Protein AF-A0A0M0JZJ4-F1 (afdb_monomer_lite)

Organism: NCBI:txid1460289

Foldseek 3Di:
DAADFQDFQDFDWWFFLDPPTDTDTVLVVQQDPDDPDDDDADDDVVVLVDQAAEAEKCDDSPVQNVVCVVVVCVSHRYTYTHRPVCPSLVVNVQWDPDPCCCVPPVDIIGFQWDFDGHNRGTHDIGAFLDPVLVNRRNLPPVRSCCCRDPVNVSVVCSPVD

Secondary structure (DSSP, 8-state):
----TTSBPP--EEEESSSSP-EEEHHHHHH-S--S---SS-SSTTTTT---EEEEESS-HHHHHHHHHHTT-TTSSEEEEE-TTSHHHHHTT-B---TTHHHHHSS--BPPEEEEEETTEEEEEEESSSGGGTT-TT--STTTTTTTSHHHHHHHHTT--

pLDDT: mean 80.54, std 14.9, range [29.31, 96.44]

Radius of gyration: 15.6 Å; chains: 1; bounding box: 37×34×41 Å

InterPro domains:
  IPR013740 Redoxin [PF08534] (34-132)
  IPR036249 Thioredoxin-like superfamily [SSF52833] (1-129)
  IPR037944 Peroxiredoxin-5-like [PTHR10430] (31-130)

Structure (mmCIF, N/CA/C/O backbone):
data_AF-A0A0M0JZJ4-F1
#
_entry.id   AF-A0A0M0JZJ4-F1
#
loop_
_atom_site.group_PDB
_atom_site.id
_atom_site.type_symbol
_atom_site.label_atom_id
_atom_site.label_alt_id
_atom_site.label_comp_id
_atom_site.label_asym_id
_atom_site.label_entity_id
_atom_site.label_seq_id
_atom_site.pdbx_PDB_ins_code
_atom_site.Cartn_x
_atom_site.Cartn_y
_atom_site.Cartn_z
_atom_site.occupancy
_atom_site.B_iso_or_equiv
_atom_site.auth_seq_id
_atom_site.auth_comp_id
_atom_site.auth_asym_id
_atom_site.auth_atom_id
_atom_site.pdbx_PDB_model_num
ATOM 1 N N . MET A 1 1 ? 6.242 -15.909 0.590 1.00 48.47 1 MET A N 1
ATOM 2 C CA . MET A 1 1 ? 4.883 -16.493 0.569 1.00 48.47 1 MET A CA 1
ATOM 3 C C . MET A 1 1 ? 4.037 -15.511 -0.212 1.00 48.47 1 MET A C 1
ATOM 5 O O . MET A 1 1 ? 4.110 -14.338 0.121 1.00 48.47 1 MET A O 1
ATOM 9 N N . ALA A 1 2 ? 3.329 -15.942 -1.256 1.00 64.38 2 ALA A N 1
ATOM 10 C CA . ALA A 1 2 ? 2.468 -15.032 -2.006 1.00 64.38 2 ALA A CA 1
ATOM 11 C C . ALA A 1 2 ? 1.364 -14.492 -1.086 1.00 64.38 2 ALA A C 1
ATOM 13 O O . ALA A 1 2 ? 0.809 -15.238 -0.272 1.00 64.38 2 ALA A O 1
ATOM 14 N N . ILE A 1 3 ? 1.072 -13.198 -1.191 1.00 82.56 3 ILE A N 1
ATOM 15 C CA . ILE A 1 3 ? -0.040 -12.587 -0.474 1.00 82.56 3 ILE A CA 1
ATOM 16 C C . ILE A 1 3 ? -1.361 -13.287 -0.829 1.00 82.56 3 ILE A C 1
ATOM 18 O O . ILE A 1 3 ? -1.669 -13.504 -1.999 1.00 82.56 3 ILE A O 1
ATOM 22 N N . ALA A 1 4 ? -2.143 -13.655 0.185 1.00 87.94 4 ALA A N 1
ATOM 23 C CA . ALA A 1 4 ? -3.395 -14.380 0.001 1.00 87.94 4 ALA A CA 1
ATOM 24 C C . ALA A 1 4 ? -4.450 -13.942 1.020 1.00 87.94 4 ALA A C 1
ATOM 26 O O . ALA A 1 4 ? -4.133 -13.574 2.154 1.00 87.94 4 ALA A O 1
ATOM 27 N N . VAL A 1 5 ? -5.718 -14.017 0.616 1.00 91.19 5 VAL A N 1
ATOM 28 C CA . VAL A 1 5 ? -6.857 -13.850 1.526 1.00 91.19 5 VAL A CA 1
ATOM 29 C C . VAL A 1 5 ? -6.802 -14.935 2.608 1.00 91.19 5 VAL A C 1
ATOM 31 O O . VAL A 1 5 ? -6.547 -16.100 2.319 1.00 91.19 5 VAL A O 1
ATOM 34 N N . GLY A 1 6 ? -7.024 -14.544 3.862 1.00 91.56 6 GLY A N 1
ATOM 35 C CA . GLY A 1 6 ? -6.916 -15.400 5.046 1.00 91.56 6 GLY A CA 1
ATOM 36 C C . GLY A 1 6 ? -5.539 -15.380 5.716 1.00 91.56 6 GLY A C 1
ATOM 37 O O . GLY A 1 6 ? -5.434 -15.745 6.888 1.00 91.56 6 GLY A O 1
ATOM 38 N N . SER A 1 7 ? -4.499 -14.900 5.031 1.00 92.19 7 SER A N 1
ATOM 39 C CA . SER A 1 7 ? -3.163 -14.750 5.613 1.00 92.19 7 SER A CA 1
ATOM 40 C C . SER A 1 7 ? -3.096 -13.568 6.582 1.00 92.19 7 SER A C 1
ATOM 42 O O . SER A 1 7 ? -3.810 -12.572 6.433 1.00 92.19 7 SER A O 1
ATOM 44 N N . LYS A 1 8 ? -2.202 -13.655 7.574 1.00 91.94 8 LYS A N 1
ATOM 45 C CA . LYS A 1 8 ? -1.877 -12.510 8.435 1.00 91.94 8 LYS A CA 1
ATOM 46 C C . LYS A 1 8 ? -1.081 -11.470 7.652 1.00 91.94 8 LYS A C 1
ATOM 48 O O . LYS A 1 8 ? -0.223 -11.829 6.847 1.00 91.94 8 LYS A O 1
ATOM 53 N N . PHE A 1 9 ? -1.334 -10.196 7.927 1.00 92.12 9 PHE A N 1
ATOM 54 C CA . PHE A 1 9 ? -0.486 -9.117 7.438 1.00 92.12 9 PHE A CA 1
ATOM 55 C C . PHE A 1 9 ? 0.928 -9.270 8.029 1.00 92.12 9 PHE A C 1
ATOM 57 O O . PHE A 1 9 ? 1.052 -9.552 9.227 1.00 92.12 9 PHE A O 1
ATOM 64 N N . PRO A 1 10 ? 1.993 -9.147 7.219 1.00 92.50 10 PRO A N 1
ATOM 65 C CA . PRO A 1 10 ? 3.352 -9.378 7.681 1.00 92.50 10 PRO A CA 1
ATOM 66 C C . PRO A 1 10 ? 3.771 -8.329 8.713 1.00 92.50 10 PRO A C 1
ATOM 68 O O . PRO A 1 10 ? 3.496 -7.141 8.570 1.00 92.50 10 PRO A O 1
ATOM 71 N N . SER A 1 11 ? 4.469 -8.788 9.748 1.00 92.75 11 SER A N 1
ATOM 72 C CA . SER A 1 11 ? 5.080 -7.928 10.758 1.00 92.75 11 SER A CA 1
ATOM 73 C C . SER A 1 11 ? 6.477 -7.541 10.277 1.00 92.75 11 SER A C 1
ATOM 75 O O . SER A 1 11 ? 7.426 -8.308 10.428 1.00 92.75 11 SER A O 1
ATOM 77 N N . VAL A 1 12 ? 6.571 -6.393 9.609 1.00 92.31 12 VAL A N 1
ATOM 78 C CA . VAL A 1 12 ? 7.808 -5.852 9.031 1.00 92.31 12 VAL A CA 1
ATOM 79 C C . VAL A 1 12 ? 7.860 -4.359 9.324 1.00 92.31 12 VAL A C 1
ATOM 81 O O . VAL A 1 12 ? 6.847 -3.663 9.218 1.00 92.31 12 VAL A O 1
ATOM 84 N N . GLU A 1 13 ? 9.038 -3.875 9.708 1.00 92.69 13 GLU A N 1
ATOM 85 C CA . GLU A 1 13 ? 9.266 -2.453 9.934 1.00 92.69 13 GLU A CA 1
ATOM 86 C C . GLU A 1 13 ? 9.365 -1.696 8.608 1.00 92.69 13 GLU A C 1
ATOM 88 O O . GLU A 1 13 ? 10.088 -2.080 7.689 1.00 92.69 13 GLU A O 1
ATOM 93 N N . VAL A 1 14 ? 8.627 -0.597 8.549 1.00 94.00 14 VAL A N 1
ATOM 94 C CA . VAL A 1 14 ? 8.745 0.485 7.575 1.00 94.00 14 VAL A CA 1
ATOM 95 C C . VAL A 1 14 ? 9.087 1.765 8.341 1.00 94.00 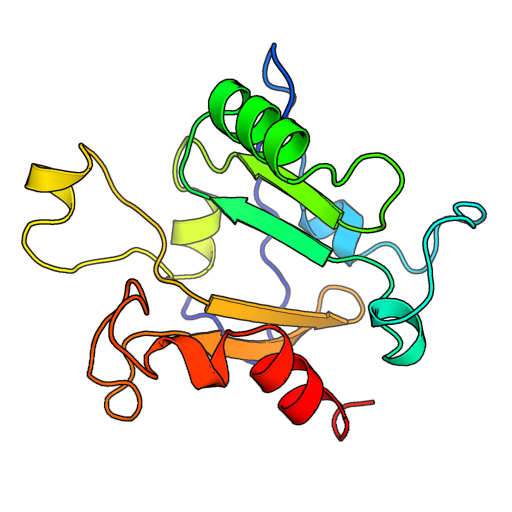14 VAL A C 1
ATOM 97 O O . VAL A 1 14 ? 9.343 1.733 9.544 1.00 94.00 14 VAL A O 1
ATOM 100 N N . GLU A 1 15 ? 9.063 2.912 7.681 1.00 95.56 15 GLU A N 1
ATOM 101 C CA . GLU A 1 15 ? 9.300 4.213 8.300 1.00 95.56 15 GLU A CA 1
ATOM 102 C C . GLU A 1 15 ? 8.033 5.071 8.233 1.00 95.56 15 GLU A C 1
ATOM 104 O O . GLU A 1 15 ? 7.257 5.012 7.274 1.00 95.56 15 GLU A O 1
ATOM 109 N N . LYS A 1 16 ? 7.795 5.902 9.249 1.00 93.69 16 LYS A N 1
ATOM 110 C CA . LYS A 1 16 ? 6.787 6.967 9.147 1.00 93.69 16 LYS A CA 1
ATOM 111 C C . LYS A 1 16 ? 7.207 7.965 8.067 1.00 93.69 16 LYS A C 1
ATOM 113 O O . LYS A 1 16 ? 8.395 8.226 7.903 1.00 93.69 16 LYS A O 1
ATOM 118 N N . ALA A 1 17 ? 6.233 8.569 7.385 1.00 91.00 17 ALA A N 1
ATOM 119 C CA . ALA A 1 17 ? 6.454 9.690 6.471 1.00 91.00 17 ALA A CA 1
ATOM 120 C C . ALA A 1 17 ? 6.839 10.977 7.232 1.00 91.00 17 ALA A C 1
ATOM 122 O O . ALA A 1 17 ? 6.059 11.925 7.321 1.00 91.00 17 ALA A O 1
ATOM 123 N N . SER A 1 18 ? 8.022 10.974 7.842 1.00 90.94 18 SER A N 1
ATOM 124 C CA . SER A 1 18 ? 8.597 12.078 8.607 1.00 90.94 18 SER A CA 1
ATOM 125 C C . SER A 1 18 ? 10.118 12.017 8.557 1.00 90.94 18 SER A C 1
ATOM 127 O O . SER A 1 18 ? 10.681 10.928 8.682 1.00 90.94 18 SER A O 1
ATOM 129 N N . TRP A 1 19 ? 10.778 13.168 8.468 1.00 85.69 19 TRP A N 1
ATOM 130 C CA . TRP A 1 19 ? 12.227 13.274 8.609 1.00 85.69 19 TRP A CA 1
ATOM 131 C C . TRP A 1 19 ? 12.638 13.842 9.986 1.00 85.69 19 TRP A C 1
ATOM 133 O O . TRP A 1 19 ? 12.139 14.902 10.372 1.00 85.69 19 TRP A O 1
ATOM 143 N N . PRO A 1 20 ? 13.568 13.203 10.730 1.00 91.56 20 PRO A N 1
ATOM 144 C CA . PRO A 1 20 ? 14.290 11.971 10.394 1.00 91.56 20 PRO A CA 1
ATOM 145 C C . PRO A 1 20 ? 13.386 10.719 10.402 1.00 91.56 20 PRO A C 1
ATOM 147 O O . PRO A 1 20 ? 12.375 10.699 11.115 1.00 91.56 20 PRO A O 1
ATOM 150 N N . PRO A 1 21 ? 13.745 9.674 9.629 1.00 90.00 21 PRO A N 1
ATOM 151 C CA . PRO A 1 21 ? 12.940 8.465 9.509 1.00 90.00 21 PRO A CA 1
ATOM 152 C C . PRO A 1 21 ? 12.781 7.797 10.872 1.00 90.00 21 PRO A C 1
ATOM 154 O O . PRO A 1 21 ? 13.742 7.608 11.616 1.00 90.00 21 PRO A O 1
ATOM 157 N N . THR A 1 22 ? 11.540 7.453 11.209 1.00 95.00 22 THR A N 1
ATOM 158 C CA . THR A 1 22 ? 11.208 6.756 12.455 1.00 95.00 22 THR A CA 1
ATOM 159 C C . THR A 1 22 ? 10.643 5.379 12.117 1.00 95.00 22 THR A C 1
ATOM 161 O O . THR A 1 22 ? 9.603 5.337 11.448 1.00 95.00 22 THR A O 1
ATOM 164 N N . PRO A 1 23 ? 11.261 4.278 12.590 1.00 93.25 23 PRO A N 1
ATOM 165 C CA . PRO A 1 23 ? 10.747 2.931 12.378 1.00 93.25 23 PRO A CA 1
ATOM 166 C C . PRO A 1 23 ? 9.316 2.768 12.894 1.00 93.25 23 PRO A C 1
ATOM 168 O O . PRO A 1 23 ? 8.922 3.340 13.918 1.00 93.25 23 PRO A O 1
ATOM 171 N N . PHE A 1 24 ? 8.518 1.998 12.167 1.00 92.38 24 PHE A N 1
ATOM 172 C CA . PHE A 1 24 ? 7.140 1.697 12.508 1.00 92.38 24 PHE A CA 1
ATOM 173 C C . PHE A 1 24 ? 6.696 0.389 11.861 1.00 92.38 24 PHE A C 1
ATOM 175 O O . PHE A 1 24 ? 6.923 0.166 10.676 1.00 92.38 24 PHE A O 1
ATOM 182 N N . ASN A 1 25 ? 5.995 -0.457 12.607 1.00 90.50 25 ASN A N 1
ATOM 183 C CA . ASN A 1 25 ? 5.444 -1.695 12.078 1.00 90.50 25 ASN A CA 1
ATOM 184 C C . ASN A 1 25 ? 3.958 -1.513 11.750 1.00 90.50 25 ASN A C 1
ATOM 186 O O . ASN A 1 25 ? 3.137 -1.267 12.635 1.00 90.50 25 ASN A O 1
ATOM 190 N N . LEU A 1 26 ? 3.588 -1.638 10.471 1.00 87.44 26 LEU A N 1
ATOM 191 C CA . LEU A 1 26 ? 2.185 -1.486 10.065 1.00 87.44 26 LEU A CA 1
ATOM 192 C C . LEU A 1 26 ? 1.281 -2.545 10.700 1.00 87.44 26 LEU A C 1
ATOM 194 O O . LEU A 1 26 ? 0.121 -2.246 10.987 1.00 87.44 26 LEU A O 1
ATOM 198 N N . ALA A 1 27 ? 1.796 -3.751 10.962 1.00 86.50 27 ALA A N 1
ATOM 199 C CA . ALA A 1 27 ? 1.014 -4.809 11.589 1.00 86.50 27 ALA A CA 1
ATOM 200 C C . ALA A 1 27 ? 0.506 -4.398 12.978 1.00 86.50 27 ALA A C 1
ATOM 202 O O . ALA A 1 27 ? -0.622 -4.744 13.324 1.00 86.50 27 ALA A O 1
ATOM 203 N N . ASP A 1 28 ? 1.273 -3.599 13.728 1.00 84.69 28 ASP A N 1
ATOM 204 C CA . ASP A 1 28 ? 0.858 -3.101 15.043 1.00 84.69 28 ASP A CA 1
ATOM 205 C C . ASP A 1 28 ? -0.364 -2.191 14.920 1.00 84.69 28 ASP A C 1
ATOM 207 O O . ASP A 1 28 ? -1.298 -2.283 15.714 1.00 84.69 28 ASP A O 1
ATOM 211 N N . LYS A 1 29 ? -0.405 -1.355 13.876 1.00 82.12 29 LYS A N 1
ATOM 212 C CA . LYS A 1 29 ? -1.545 -0.472 13.608 1.00 82.12 29 LYS A CA 1
ATOM 213 C C . LYS A 1 29 ? -2.782 -1.249 13.170 1.00 82.12 29 LYS A C 1
ATOM 215 O O . LYS A 1 29 ? -3.886 -0.957 13.614 1.00 82.12 29 LYS A O 1
ATOM 220 N N . ILE A 1 30 ? -2.584 -2.256 12.322 1.00 83.19 30 ILE A N 1
ATOM 221 C CA . ILE A 1 30 ? -3.656 -3.062 11.726 1.00 83.19 30 ILE A CA 1
ATOM 222 C C . ILE A 1 30 ? -4.247 -4.068 12.735 1.00 83.19 30 ILE A C 1
ATOM 224 O O . ILE A 1 30 ? -5.426 -4.416 12.655 1.00 83.19 30 ILE A O 1
ATOM 228 N N . ALA A 1 31 ? -3.449 -4.558 13.688 1.00 66.12 31 ALA A N 1
ATOM 229 C CA . ALA A 1 31 ? -3.891 -5.505 14.714 1.00 66.12 31 ALA A CA 1
ATOM 230 C C . ALA A 1 31 ? -4.646 -4.839 15.883 1.00 66.12 31 ALA A C 1
ATOM 232 O O . ALA A 1 31 ? -5.329 -5.526 16.648 1.00 66.12 31 ALA A O 1
ATOM 233 N N . MET A 1 32 ? -4.539 -3.516 16.052 1.00 58.59 32 MET A N 1
ATOM 234 C CA . MET A 1 32 ? -5.159 -2.799 17.167 1.00 58.59 32 MET A CA 1
ATOM 235 C C . MET A 1 32 ? -6.673 -2.630 16.978 1.00 58.59 32 MET A C 1
ATOM 237 O O . MET A 1 32 ? -7.150 -1.819 16.194 1.00 58.59 32 MET A O 1
ATOM 241 N N . LYS A 1 33 ? -7.451 -3.344 17.800 1.00 50.03 33 LYS A N 1
ATOM 242 C CA . LYS A 1 33 ? -8.925 -3.433 17.756 1.00 50.03 33 LYS A CA 1
ATOM 243 C C . LYS A 1 33 ? -9.726 -2.180 18.161 1.00 50.03 33 LYS A C 1
ATOM 245 O O . LYS A 1 33 ? -10.915 -2.330 18.433 1.00 50.03 33 LYS A O 1
ATOM 250 N N . LYS A 1 34 ? -9.101 -0.993 18.222 1.00 42.91 34 LYS A N 1
ATOM 251 C CA . LYS A 1 34 ? -9.630 0.367 18.516 1.00 42.91 34 LYS A CA 1
ATOM 252 C C . LYS A 1 34 ? -8.679 1.094 19.467 1.00 42.91 34 LYS A C 1
ATOM 254 O O . LYS A 1 34 ? -8.540 0.694 20.619 1.00 42.91 34 LYS A O 1
ATOM 259 N N . VAL A 1 35 ? -8.138 2.232 19.040 1.00 29.31 35 VAL A N 1
ATOM 260 C CA . VAL A 1 35 ? -7.688 3.276 19.973 1.00 29.31 35 VAL A CA 1
ATOM 261 C C . VAL A 1 35 ? -8.878 4.222 20.197 1.00 29.31 35 VAL A C 1
ATOM 263 O O . VAL A 1 35 ? -9.397 4.777 19.223 1.00 29.31 35 VAL A O 1
ATOM 266 N N . PRO A 1 36 ? -9.381 4.399 21.433 1.00 34.81 36 PRO A N 1
ATOM 267 C CA . PRO A 1 36 ? -10.421 5.379 21.711 1.00 34.81 36 PRO A CA 1
ATOM 268 C C . PRO A 1 36 ? -9.887 6.788 21.438 1.00 34.81 36 PRO A C 1
ATOM 270 O O . PRO A 1 36 ? -8.955 7.238 22.092 1.00 34.81 36 PRO A O 1
ATOM 273 N N . GLY A 1 37 ? -10.512 7.494 20.495 1.00 36.50 37 GLY A N 1
ATOM 274 C CA . GLY A 1 37 ? -10.352 8.941 20.363 1.00 36.50 37 GLY A CA 1
ATOM 275 C C . GLY A 1 37 ? -9.467 9.413 19.217 1.00 36.50 37 GLY A C 1
ATOM 276 O O . GLY A 1 37 ? -8.457 10.044 19.457 1.00 36.50 37 GLY A O 1
ATOM 277 N N . TYR A 1 38 ? -9.914 9.240 17.974 1.00 33.50 38 TYR A N 1
ATOM 278 C CA . TYR A 1 38 ? -9.617 10.193 16.898 1.00 33.50 38 TYR A CA 1
ATOM 279 C C . TYR A 1 38 ? -10.898 10.390 16.083 1.00 33.50 38 TYR A C 1
ATOM 281 O O . TYR A 1 38 ? -11.349 9.521 15.337 1.00 33.50 38 TYR A O 1
ATOM 289 N N . LYS A 1 39 ? -11.580 11.510 16.341 1.00 43.62 39 LYS A N 1
ATOM 290 C CA . LYS A 1 39 ? -12.900 11.832 15.788 1.00 43.62 39 LYS A CA 1
ATOM 291 C C . LYS A 1 39 ? -12.852 13.213 15.138 1.00 43.62 39 LYS A C 1
ATOM 293 O O . LYS A 1 39 ? -13.424 14.153 15.677 1.00 43.62 39 LYS A O 1
ATOM 298 N N . LYS A 1 40 ? -12.186 13.331 13.985 1.00 39.38 40 LYS A N 1
ATOM 299 C CA . LYS A 1 40 ? -12.464 14.380 12.988 1.00 39.38 40 LYS A CA 1
ATOM 300 C C . LYS A 1 40 ? -11.836 14.015 11.632 1.00 39.38 40 LYS A C 1
ATOM 302 O O . LYS A 1 40 ? -10.778 13.412 11.634 1.00 39.38 40 LYS A O 1
ATOM 307 N N . ALA A 1 41 ? -12.535 14.379 10.549 1.00 44.12 41 ALA A N 1
ATOM 308 C CA . ALA A 1 41 ? -12.383 13.996 9.130 1.00 44.12 41 ALA A CA 1
ATOM 309 C C . ALA A 1 41 ? -12.807 12.554 8.811 1.00 44.12 41 ALA A C 1
ATOM 311 O O . ALA A 1 41 ? -12.039 11.605 8.956 1.00 44.12 41 ALA A O 1
ATOM 312 N N . ARG A 1 42 ? -14.097 12.379 8.494 1.00 54.94 42 ARG A N 1
ATOM 313 C CA . ARG A 1 42 ? -14.765 11.111 8.797 1.00 54.94 42 ARG A CA 1
ATOM 314 C C . ARG A 1 42 ? -15.883 10.649 7.865 1.00 54.94 42 ARG A C 1
ATOM 316 O O . ARG A 1 42 ? -16.600 9.745 8.287 1.00 54.94 42 ARG A O 1
ATOM 323 N N . ASP A 1 43 ? -16.047 11.185 6.658 1.00 52.94 43 ASP A N 1
ATOM 324 C CA . ASP A 1 43 ? -17.385 11.079 6.054 1.00 52.94 43 ASP A CA 1
ATOM 325 C C . ASP A 1 43 ? -17.538 10.052 4.914 1.00 52.94 43 ASP A C 1
ATOM 327 O O . ASP A 1 43 ? -18.591 9.431 4.852 1.00 52.94 43 ASP A O 1
ATOM 331 N N . ASP A 1 44 ? -16.502 9.678 4.152 1.00 54.31 44 ASP A N 1
ATOM 332 C CA . ASP A 1 44 ? -16.693 8.686 3.063 1.00 54.31 44 ASP A CA 1
ATOM 333 C C . ASP A 1 44 ? -16.133 7.289 3.383 1.00 54.31 44 ASP A C 1
ATOM 335 O O . ASP A 1 44 ? -16.815 6.272 3.243 1.00 54.31 44 ASP A O 1
ATOM 339 N N . VAL A 1 45 ? -14.908 7.220 3.909 1.00 54.50 45 VAL A N 1
ATOM 340 C CA . VAL A 1 45 ? -14.212 5.951 4.199 1.00 54.50 45 VAL A CA 1
ATOM 341 C C . VAL A 1 45 ? -14.792 5.243 5.434 1.00 54.50 45 VAL A C 1
ATOM 343 O O . VAL A 1 45 ? -14.941 4.019 5.456 1.00 54.50 45 VAL A O 1
ATOM 346 N N . ARG A 1 46 ? -15.226 6.004 6.445 1.00 59.84 46 ARG A N 1
ATOM 347 C CA . ARG A 1 46 ? -15.851 5.433 7.646 1.00 59.84 46 ARG A CA 1
ATOM 348 C C . ARG A 1 46 ? -17.272 4.936 7.405 1.00 59.84 46 ARG A C 1
ATOM 350 O O . ARG A 1 46 ? -17.676 3.965 8.041 1.00 59.84 46 ARG A O 1
ATOM 357 N N . ASN A 1 47 ? -18.036 5.565 6.511 1.00 60.88 47 ASN A N 1
ATOM 358 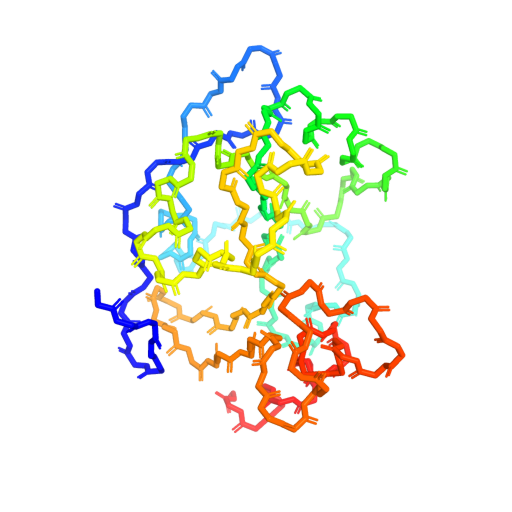C CA . ASN A 1 47 ? -19.350 5.040 6.124 1.00 60.88 47 ASN A CA 1
ATOM 359 C C . ASN A 1 47 ? -19.215 3.635 5.515 1.00 60.88 47 ASN A C 1
ATOM 361 O O . ASN A 1 47 ? -20.107 2.799 5.645 1.00 60.88 47 ASN A O 1
ATOM 365 N N . ALA A 1 48 ? -18.042 3.329 4.953 1.00 61.34 48 ALA A N 1
ATOM 366 C CA . ALA A 1 48 ? -17.655 1.995 4.540 1.00 61.34 48 ALA A CA 1
ATOM 367 C C . ALA A 1 48 ? -17.007 1.135 5.651 1.00 61.34 48 ALA A C 1
ATOM 369 O O . ALA A 1 48 ? -16.466 0.086 5.327 1.00 61.34 48 ALA A O 1
ATOM 370 N N . GLY A 1 49 ? -17.089 1.488 6.935 1.00 72.44 49 GLY A N 1
ATOM 371 C CA . GLY A 1 49 ? -16.575 0.671 8.044 1.00 72.44 49 GLY A CA 1
ATOM 372 C C . GLY A 1 49 ? -15.049 0.523 8.092 1.00 72.44 49 GLY A C 1
ATOM 373 O O . GLY A 1 49 ? -14.560 -0.356 8.791 1.00 72.44 49 GLY A O 1
ATOM 374 N N . ILE A 1 50 ? -14.306 1.348 7.349 1.00 77.88 50 ILE A N 1
ATOM 375 C CA . ILE A 1 50 ? -12.841 1.365 7.358 1.00 77.88 50 ILE A CA 1
ATOM 376 C C . ILE A 1 50 ? -12.375 2.360 8.426 1.00 77.88 50 ILE A C 1
ATOM 378 O O . ILE A 1 50 ? -12.769 3.531 8.405 1.00 77.88 50 ILE A O 1
ATOM 382 N N . ASP A 1 51 ? -11.529 1.900 9.347 1.00 80.25 51 ASP A N 1
ATOM 383 C CA . ASP A 1 51 ? -10.962 2.744 10.401 1.00 80.25 51 ASP A CA 1
ATOM 384 C C . ASP A 1 51 ? -9.874 3.681 9.852 1.00 80.25 51 ASP A C 1
ATOM 386 O O . ASP A 1 51 ? -9.894 4.884 10.127 1.00 80.25 51 ASP A O 1
ATOM 390 N N . GLU A 1 52 ? -8.970 3.162 9.017 1.00 84.62 52 GLU A N 1
ATOM 391 C CA . GLU A 1 52 ? -7.822 3.906 8.497 1.00 84.62 52 GLU A CA 1
ATOM 392 C C . GLU A 1 52 ? -7.413 3.456 7.087 1.00 84.62 52 GLU A C 1
ATOM 394 O O . GLU A 1 52 ? -7.566 2.288 6.730 1.00 84.62 52 GLU A O 1
ATOM 399 N N . VAL A 1 53 ? -6.862 4.380 6.297 1.00 85.19 53 VAL A N 1
ATOM 400 C CA . VAL A 1 53 ? -6.206 4.088 5.016 1.00 85.19 53 VAL A CA 1
ATOM 401 C C . VAL A 1 53 ? -4.706 4.286 5.182 1.00 85.19 53 VAL A C 1
ATOM 403 O O . VAL A 1 53 ? -4.241 5.364 5.551 1.00 85.19 53 VAL A O 1
ATOM 406 N N . LEU A 1 54 ? -3.938 3.241 4.891 1.00 90.81 54 LEU A N 1
ATOM 407 C CA . LEU A 1 54 ? -2.482 3.278 4.945 1.00 90.81 54 LEU A CA 1
ATOM 408 C C . LEU A 1 54 ? -1.952 3.298 3.515 1.00 90.81 54 LEU A C 1
ATOM 410 O O . LEU A 1 54 ? -2.225 2.384 2.739 1.00 90.81 54 LEU A O 1
ATOM 414 N N . VAL A 1 55 ? -1.196 4.334 3.175 1.00 89.94 55 VAL A N 1
ATOM 415 C CA . VAL A 1 55 ? -0.475 4.432 1.907 1.00 89.94 55 VAL A CA 1
ATOM 416 C C . VAL A 1 55 ? 0.993 4.192 2.200 1.00 89.94 55 VAL A C 1
ATOM 418 O O . VAL A 1 55 ? 1.570 4.839 3.070 1.00 89.94 55 VAL A O 1
ATOM 421 N N . TYR A 1 56 ? 1.619 3.272 1.479 1.00 92.50 56 TYR A N 1
ATOM 422 C CA . TYR A 1 56 ? 3.064 3.117 1.540 1.00 92.50 56 TYR A CA 1
ATOM 423 C C . TYR A 1 56 ? 3.647 2.934 0.144 1.00 92.50 56 TYR A C 1
ATOM 425 O O . TYR A 1 56 ? 2.951 2.530 -0.789 1.00 92.50 56 TYR A O 1
ATOM 433 N N . CYS A 1 57 ? 4.924 3.268 -0.001 1.00 89.12 57 CYS A N 1
ATOM 434 C CA . CYS A 1 57 ? 5.661 3.124 -1.248 1.00 89.12 57 CYS A CA 1
ATOM 435 C C . CYS A 1 57 ? 7.120 2.771 -0.951 1.00 89.12 57 CYS A C 1
ATOM 437 O O . CYS A 1 57 ? 7.639 3.138 0.104 1.00 89.12 57 CYS A O 1
ATOM 439 N N . VAL A 1 58 ? 7.783 2.100 -1.899 1.00 94.38 58 VAL A N 1
ATOM 440 C CA . VAL A 1 58 ? 9.244 1.942 -1.888 1.00 94.38 58 VAL A CA 1
ATOM 441 C C . VAL A 1 58 ? 9.872 3.279 -2.273 1.00 94.38 58 VAL A C 1
ATOM 443 O O . VAL A 1 58 ? 10.109 3.562 -3.450 1.00 94.38 58 VAL A O 1
ATOM 446 N N . ASN A 1 59 ? 10.023 4.133 -1.267 1.00 94.50 59 ASN A N 1
ATOM 447 C CA . ASN A 1 59 ? 10.575 5.477 -1.342 1.00 94.50 59 ASN A CA 1
ATOM 448 C C . ASN A 1 59 ? 11.046 5.907 0.052 1.00 94.50 59 ASN A C 1
ATOM 450 O O . ASN A 1 59 ? 10.625 5.300 1.036 1.00 94.50 59 ASN A O 1
ATOM 454 N N . ASP A 1 60 ? 11.873 6.945 0.143 1.00 94.12 60 ASP A N 1
ATOM 455 C CA . ASP A 1 60 ? 12.358 7.442 1.430 1.00 94.12 60 ASP A CA 1
ATOM 456 C C . ASP A 1 60 ? 11.304 8.254 2.208 1.00 94.12 60 ASP A C 1
ATOM 458 O O . ASP A 1 60 ? 10.333 8.789 1.655 1.00 94.12 60 ASP A O 1
ATOM 462 N N . ALA A 1 61 ? 11.510 8.362 3.524 1.00 95.19 61 ALA A N 1
ATOM 463 C CA . ALA A 1 61 ? 10.601 9.052 4.435 1.00 95.19 61 ALA A CA 1
ATOM 464 C C . ALA A 1 61 ? 10.410 10.545 4.119 1.00 95.19 61 ALA A C 1
ATOM 466 O O . ALA A 1 61 ? 9.314 11.063 4.341 1.00 95.19 61 ALA A O 1
ATOM 467 N N . ALA A 1 62 ? 11.426 11.234 3.584 1.00 95.94 62 ALA A N 1
ATOM 468 C CA . ALA A 1 62 ? 11.328 12.658 3.266 1.00 95.94 62 ALA A CA 1
ATOM 469 C C . ALA A 1 62 ? 10.433 12.891 2.040 1.00 95.94 62 ALA A C 1
ATOM 471 O O . ALA A 1 62 ? 9.586 13.790 2.054 1.00 95.94 62 ALA A O 1
ATOM 472 N N . VAL A 1 63 ? 10.552 12.051 1.006 1.00 95.00 63 VAL A N 1
ATOM 473 C CA . VAL A 1 63 ? 9.653 12.103 -0.156 1.00 95.00 63 VAL A CA 1
ATOM 474 C C . VAL A 1 63 ? 8.226 11.739 0.243 1.00 95.00 63 VAL A C 1
ATOM 476 O O . VAL A 1 63 ? 7.286 12.422 -0.168 1.00 95.00 63 VAL A O 1
ATOM 479 N N . MET A 1 64 ? 8.043 10.716 1.081 1.00 94.88 64 MET A N 1
ATOM 480 C CA . MET A 1 64 ? 6.708 10.353 1.568 1.00 94.88 64 MET A CA 1
ATOM 481 C C . MET A 1 64 ? 6.082 11.460 2.430 1.00 94.88 64 MET A C 1
ATOM 483 O O . MET A 1 64 ? 4.879 11.702 2.319 1.00 94.88 64 MET A O 1
ATOM 487 N N . GLU A 1 65 ? 6.874 12.172 3.239 1.00 94.31 65 GLU A N 1
ATOM 488 C CA . GLU A 1 65 ? 6.415 13.337 4.008 1.00 94.31 65 GLU A CA 1
ATOM 489 C C . GLU A 1 65 ? 5.970 14.480 3.085 1.00 94.31 65 GLU A C 1
ATOM 491 O O . GLU A 1 65 ? 4.893 15.057 3.270 1.00 94.31 65 GLU A O 1
ATOM 496 N N . ALA A 1 66 ? 6.780 14.810 2.077 1.00 94.19 66 ALA A N 1
ATOM 497 C CA . ALA A 1 66 ? 6.455 15.849 1.104 1.00 94.19 66 ALA A CA 1
ATOM 498 C C . ALA A 1 66 ? 5.186 15.502 0.312 1.00 94.19 66 ALA A C 1
ATOM 500 O O . ALA A 1 66 ? 4.313 16.355 0.145 1.00 94.19 66 ALA A O 1
ATOM 501 N N . TRP A 1 67 ? 5.043 14.244 -0.110 1.00 90.69 67 TRP A N 1
ATOM 502 C CA . TRP A 1 67 ? 3.869 13.783 -0.844 1.00 90.69 67 TRP A CA 1
ATOM 503 C C . TRP A 1 67 ? 2.600 13.832 0.016 1.00 90.69 67 TRP A C 1
ATOM 505 O O . TRP A 1 67 ? 1.576 14.343 -0.430 1.00 90.69 67 TRP A O 1
ATOM 515 N N . ALA A 1 68 ? 2.668 13.413 1.282 1.00 88.38 68 ALA A N 1
ATOM 516 C CA . ALA A 1 68 ? 1.548 13.548 2.215 1.00 88.38 68 ALA A CA 1
ATOM 517 C C . ALA A 1 68 ? 1.088 15.011 2.378 1.00 88.38 68 ALA A C 1
ATOM 519 O O . ALA A 1 68 ? -0.116 15.293 2.383 1.00 88.38 68 ALA A O 1
ATOM 520 N N . LYS A 1 69 ? 2.036 15.953 2.482 1.00 89.06 69 LYS A N 1
ATOM 521 C CA . LYS A 1 69 ? 1.741 17.395 2.564 1.00 89.06 69 LYS A CA 1
ATOM 522 C C . LYS A 1 69 ? 1.076 17.914 1.290 1.00 89.06 69 LYS A C 1
ATOM 524 O O . LYS A 1 69 ? 0.078 18.627 1.387 1.00 89.06 69 LYS A O 1
ATOM 529 N N . ASP A 1 70 ? 1.591 17.533 0.125 1.00 90.00 70 ASP A N 1
ATOM 530 C CA . ASP A 1 70 ? 1.036 17.899 -1.184 1.00 90.00 70 ASP A CA 1
ATOM 531 C C . ASP A 1 70 ? -0.411 17.409 -1.359 1.00 90.00 70 ASP A C 1
ATOM 533 O O . ASP A 1 70 ? -1.288 18.165 -1.780 1.00 90.00 70 ASP A O 1
ATOM 537 N N . GLN A 1 71 ? -0.696 16.185 -0.910 1.00 86.19 71 GLN A N 1
ATOM 538 C CA . GLN A 1 71 ? -2.039 15.596 -0.931 1.00 86.19 71 GLN A CA 1
ATOM 539 C C . GLN A 1 71 ? -2.984 16.170 0.141 1.00 86.19 71 GLN A C 1
ATOM 541 O O . GLN A 1 71 ? -4.153 15.788 0.199 1.00 86.19 71 GLN A O 1
ATOM 546 N N . LYS A 1 72 ? -2.509 17.095 0.990 1.00 88.50 72 LYS A N 1
ATOM 547 C CA . LYS A 1 72 ? -3.295 17.795 2.025 1.00 88.50 72 LYS A CA 1
ATOM 548 C C . LYS A 1 72 ? -4.055 16.844 2.958 1.00 88.50 72 LYS A C 1
ATOM 550 O O . LYS A 1 72 ? -5.155 17.153 3.410 1.00 88.50 72 LYS A O 1
ATOM 555 N N . ILE A 1 73 ? -3.450 15.705 3.293 1.00 80.44 73 ILE A N 1
ATOM 556 C CA . ILE A 1 73 ? -4.090 14.662 4.114 1.00 80.44 73 ILE A CA 1
ATOM 557 C C . ILE A 1 73 ? -4.106 14.982 5.617 1.00 80.44 73 ILE A C 1
ATOM 559 O O . ILE A 1 73 ? -4.601 14.185 6.415 1.00 80.44 73 ILE A O 1
ATOM 563 N N . ALA A 1 74 ? -3.547 16.123 6.031 1.00 81.81 74 ALA A N 1
ATOM 564 C CA . ALA A 1 74 ? -3.486 16.519 7.432 1.00 81.81 74 ALA A CA 1
ATOM 565 C C . ALA A 1 74 ? -4.892 16.560 8.054 1.00 81.81 74 ALA A C 1
ATOM 567 O O . ALA A 1 74 ? -5.796 17.232 7.561 1.00 81.81 74 ALA A O 1
ATOM 568 N N . GLY A 1 75 ? -5.067 15.827 9.154 1.00 79.88 75 GLY A N 1
ATOM 569 C CA . GLY A 1 75 ? -6.346 15.704 9.846 1.00 79.88 75 GLY A CA 1
ATOM 570 C C . GLY A 1 75 ? -7.300 14.661 9.264 1.00 79.88 75 GLY A C 1
ATOM 571 O O . GLY A 1 75 ? -8.359 14.501 9.851 1.00 79.88 75 GLY A O 1
ATOM 572 N N . THR A 1 76 ? -6.949 13.960 8.177 1.00 81.75 76 THR A N 1
ATOM 573 C CA . THR A 1 76 ? -7.705 12.813 7.628 1.00 81.75 76 THR A CA 1
ATOM 574 C C . THR A 1 76 ? -7.356 11.496 8.335 1.00 81.75 76 THR A C 1
ATOM 576 O O . THR A 1 76 ? -6.456 11.446 9.171 1.00 81.75 76 THR A O 1
ATOM 579 N N . ASN A 1 77 ? -8.047 10.406 7.986 1.00 80.50 77 ASN A N 1
ATOM 580 C CA . ASN A 1 77 ? -7.701 9.043 8.406 1.00 80.50 77 ASN A CA 1
ATOM 581 C C . ASN A 1 77 ? -6.735 8.343 7.429 1.00 80.50 77 ASN A C 1
ATOM 583 O O . ASN A 1 77 ? -6.733 7.115 7.343 1.00 80.50 77 ASN A O 1
ATOM 587 N N . ILE A 1 78 ? -5.964 9.113 6.659 1.00 83.81 78 ILE A N 1
ATOM 588 C CA . ILE A 1 78 ? -4.968 8.600 5.722 1.00 83.81 78 ILE A CA 1
ATOM 589 C C . ILE A 1 78 ? -3.576 8.844 6.305 1.00 83.81 78 ILE A C 1
ATOM 591 O O . ILE A 1 78 ? -3.224 9.979 6.625 1.00 83.81 78 ILE A O 1
ATOM 595 N N . SER A 1 79 ? -2.774 7.786 6.411 1.00 89.50 79 SER A N 1
ATOM 596 C CA . SER A 1 79 ? -1.379 7.855 6.862 1.00 89.50 79 SER A CA 1
ATOM 597 C C . SER A 1 79 ? -0.435 7.357 5.774 1.00 89.50 79 SER A C 1
ATOM 599 O O . SER A 1 79 ? -0.720 6.352 5.125 1.00 89.50 79 SER A O 1
ATOM 601 N N . PHE A 1 80 ? 0.699 8.038 5.602 1.00 91.75 80 PHE A N 1
ATOM 602 C CA . PHE A 1 80 ? 1.739 7.664 4.642 1.00 91.75 80 PHE A CA 1
ATOM 603 C C . PHE A 1 80 ? 2.940 7.034 5.358 1.00 91.75 80 PHE A C 1
ATOM 605 O O . PHE A 1 80 ? 3.309 7.454 6.459 1.00 91.75 80 PHE A O 1
ATOM 612 N N . PHE A 1 81 ? 3.560 6.044 4.718 1.00 95.38 81 PHE A N 1
ATOM 613 C CA . PHE A 1 81 ? 4.730 5.322 5.220 1.00 95.38 81 PHE A CA 1
ATOM 614 C C . PHE A 1 81 ? 5.747 5.066 4.107 1.00 95.38 81 PHE A C 1
ATOM 616 O O . PHE A 1 81 ? 5.386 4.910 2.941 1.00 95.38 81 PHE A O 1
ATOM 623 N N . ALA A 1 82 ? 7.018 4.999 4.475 1.00 96.31 82 ALA A N 1
ATOM 624 C CA . ALA A 1 82 ? 8.138 4.745 3.583 1.00 96.31 82 ALA A CA 1
ATOM 625 C C . ALA A 1 82 ? 8.662 3.317 3.780 1.00 96.31 82 ALA A C 1
ATOM 627 O O . ALA A 1 82 ? 9.107 2.953 4.864 1.00 96.31 82 ALA A O 1
ATOM 628 N N . ASP A 1 83 ? 8.614 2.499 2.730 1.00 96.44 83 ASP A N 1
ATOM 629 C CA . ASP A 1 83 ? 9.246 1.175 2.674 1.00 96.44 83 ASP A CA 1
ATOM 630 C C . ASP A 1 83 ? 10.601 1.298 1.966 1.00 96.44 83 ASP A C 1
ATOM 632 O O . ASP A 1 83 ? 10.818 0.727 0.899 1.00 96.44 83 ASP A O 1
ATOM 636 N N . THR A 1 84 ? 11.502 2.107 2.530 1.00 93.94 84 THR A N 1
ATOM 637 C CA . THR A 1 84 ? 12.769 2.530 1.904 1.00 93.94 84 THR A CA 1
ATOM 638 C C . THR A 1 84 ? 13.615 1.354 1.397 1.00 93.94 84 THR A C 1
ATOM 640 O O . THR A 1 84 ? 14.256 1.445 0.352 1.00 93.94 84 THR A O 1
ATOM 643 N N . THR A 1 85 ? 13.599 0.225 2.110 1.00 92.50 85 THR A N 1
ATOM 644 C CA . THR A 1 85 ? 14.365 -0.984 1.756 1.00 92.50 85 THR A CA 1
ATOM 645 C C . THR A 1 85 ? 13.594 -1.969 0.873 1.00 92.50 85 THR A C 1
ATOM 647 O O . THR A 1 85 ? 14.181 -2.934 0.380 1.00 92.50 85 THR A O 1
ATOM 650 N N . GLY A 1 86 ? 12.287 -1.765 0.678 1.00 93.25 86 GLY A N 1
ATOM 651 C CA . GLY A 1 86 ? 11.403 -2.719 0.008 1.00 93.25 86 GLY A CA 1
ATOM 652 C C . GLY A 1 86 ? 11.093 -3.970 0.839 1.00 93.25 86 GLY A C 1
ATOM 653 O O . GLY A 1 86 ? 10.599 -4.957 0.288 1.00 93.25 86 GLY A O 1
ATOM 654 N N . ALA A 1 87 ? 11.406 -3.981 2.139 1.00 94.19 87 ALA A N 1
ATOM 655 C CA . ALA A 1 87 ? 11.243 -5.150 2.998 1.00 94.19 87 ALA A CA 1
ATOM 656 C C . ALA A 1 87 ? 9.777 -5.581 3.107 1.00 94.19 87 ALA A C 1
ATOM 658 O O . ALA A 1 87 ? 9.479 -6.777 3.003 1.00 94.19 87 ALA A O 1
ATOM 659 N N . LEU A 1 88 ? 8.855 -4.627 3.265 1.00 94.12 88 LEU A N 1
ATOM 660 C CA . LEU A 1 88 ? 7.426 -4.933 3.322 1.00 94.12 88 LEU A CA 1
ATOM 661 C C . LEU A 1 88 ? 6.918 -5.405 1.955 1.00 94.12 88 LEU A C 1
ATOM 663 O O . LEU A 1 88 ? 6.225 -6.421 1.863 1.00 94.12 88 LEU A O 1
ATOM 667 N N . THR A 1 89 ? 7.315 -4.714 0.887 1.00 94.25 89 THR A N 1
ATOM 668 C CA . THR A 1 89 ? 6.989 -5.076 -0.501 1.00 94.25 89 THR A CA 1
ATOM 669 C C . THR A 1 89 ? 7.416 -6.507 -0.828 1.00 94.25 89 THR A C 1
ATOM 671 O O . THR A 1 89 ? 6.642 -7.277 -1.401 1.00 94.25 89 THR A O 1
ATOM 674 N N . LYS A 1 90 ? 8.620 -6.898 -0.407 1.00 93.25 90 LYS A N 1
ATOM 675 C CA . LYS A 1 90 ? 9.144 -8.256 -0.565 1.00 93.25 90 LYS A CA 1
ATOM 676 C C . LYS A 1 90 ? 8.401 -9.273 0.298 1.00 93.25 90 LYS A C 1
ATOM 678 O O . LYS A 1 90 ? 8.103 -10.368 -0.174 1.00 93.25 90 LYS A O 1
ATOM 683 N N . ALA A 1 91 ? 8.069 -8.929 1.542 1.00 93.00 91 ALA A N 1
ATOM 684 C CA . ALA A 1 91 ? 7.313 -9.811 2.433 1.00 93.00 91 ALA A CA 1
ATOM 685 C C . ALA A 1 91 ? 5.907 -10.128 1.899 1.00 93.00 91 ALA A C 1
ATOM 687 O O . ALA A 1 91 ? 5.395 -11.223 2.138 1.00 93.00 91 ALA A O 1
ATOM 688 N N . LEU A 1 92 ? 5.313 -9.197 1.151 1.00 92.50 92 LEU A N 1
ATOM 689 C CA . LEU A 1 92 ? 4.028 -9.371 0.472 1.00 92.50 92 LEU A CA 1
ATOM 690 C C . LEU A 1 92 ? 4.147 -10.011 -0.925 1.00 92.50 92 LEU A C 1
ATOM 692 O O . LEU A 1 92 ? 3.121 -10.293 -1.537 1.00 92.50 92 LEU A O 1
ATOM 696 N N . ASP A 1 93 ? 5.361 -10.263 -1.429 1.00 92.00 93 ASP A N 1
ATOM 697 C CA . ASP A 1 93 ? 5.620 -10.736 -2.802 1.00 92.00 93 ASP A CA 1
ATOM 698 C C . ASP A 1 93 ? 5.039 -9.795 -3.883 1.00 92.00 93 ASP A C 1
ATOM 700 O O . ASP A 1 93 ? 4.508 -10.215 -4.913 1.00 92.00 93 ASP A O 1
ATOM 704 N N . LEU A 1 94 ? 5.132 -8.484 -3.635 1.00 91.56 94 LEU A N 1
ATOM 705 C CA . LEU A 1 94 ? 4.597 -7.419 -4.494 1.00 91.56 94 LEU A CA 1
ATOM 706 C C . LEU A 1 94 ? 5.691 -6.640 -5.231 1.00 91.56 94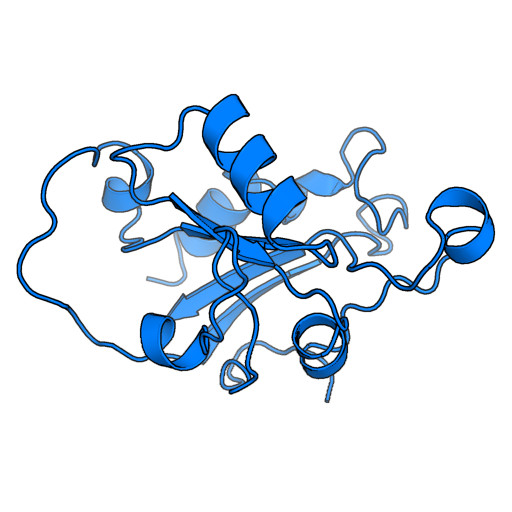 LEU A C 1
ATOM 708 O O . LEU A 1 94 ? 5.446 -5.554 -5.753 1.00 91.56 94 LEU A O 1
ATOM 712 N N . GLU A 1 95 ? 6.898 -7.196 -5.311 1.00 90.56 95 GLU A N 1
ATOM 713 C CA . GLU A 1 95 ? 7.993 -6.602 -6.074 1.00 90.56 95 GLU A CA 1
ATOM 714 C C . GLU A 1 95 ? 7.628 -6.516 -7.566 1.00 90.56 95 GLU A C 1
ATOM 716 O O . GLU A 1 95 ? 7.198 -7.489 -8.204 1.00 90.56 95 GLU A O 1
ATOM 721 N N . MET A 1 96 ? 7.817 -5.336 -8.150 1.00 86.75 96 MET A N 1
ATOM 722 C CA . MET A 1 96 ? 7.639 -5.107 -9.575 1.00 86.75 96 MET A CA 1
ATOM 723 C C . MET A 1 96 ? 8.853 -5.642 -10.338 1.00 86.75 96 MET A C 1
ATOM 725 O O . MET A 1 96 ? 9.955 -5.105 -10.250 1.00 86.75 96 MET A O 1
ATOM 729 N N . LYS A 1 97 ? 8.635 -6.711 -11.112 1.00 81.19 97 LYS A N 1
ATOM 730 C CA . LYS A 1 97 ? 9.675 -7.415 -11.887 1.00 81.19 97 LYS A CA 1
ATOM 731 C C . LYS A 1 97 ? 9.743 -6.978 -13.358 1.00 81.19 97 LYS A C 1
ATOM 733 O O . LYS A 1 97 ? 10.452 -7.598 -14.144 1.00 81.19 97 LYS A O 1
ATOM 738 N N . ALA A 1 98 ? 8.995 -5.941 -13.747 1.00 73.50 98 ALA A N 1
ATOM 739 C CA . ALA A 1 98 ? 8.937 -5.477 -15.130 1.00 73.50 98 ALA A CA 1
ATOM 740 C C . ALA A 1 98 ? 10.320 -5.021 -15.623 1.00 73.50 98 ALA A C 1
ATOM 742 O O . ALA A 1 98 ? 11.016 -4.249 -14.949 1.00 73.50 98 ALA A O 1
ATOM 743 N N . ALA A 1 99 ? 10.707 -5.489 -16.812 1.00 69.31 99 ALA A N 1
ATOM 744 C CA . ALA A 1 99 ? 11.955 -5.094 -17.451 1.00 69.31 99 ALA A CA 1
ATOM 745 C C . ALA A 1 99 ? 11.994 -3.566 -17.636 1.00 69.31 99 ALA A C 1
ATOM 747 O O . ALA A 1 99 ? 11.016 -2.955 -18.052 1.00 69.31 99 ALA A O 1
ATOM 748 N N . GLY A 1 100 ? 13.122 -2.938 -17.298 1.00 74.19 100 GLY A N 1
ATOM 749 C CA . GLY A 1 100 ? 13.284 -1.482 -17.383 1.00 74.19 100 GLY A CA 1
ATOM 750 C C . GLY A 1 100 ? 12.927 -0.703 -16.113 1.00 74.19 100 GLY A C 1
ATOM 751 O O . GLY A 1 100 ? 13.390 0.428 -15.990 1.00 74.19 100 GLY A O 1
ATOM 752 N N . THR A 1 101 ? 12.243 -1.305 -15.127 1.00 73.62 101 THR A N 1
ATOM 753 C CA . THR A 1 101 ? 11.976 -0.672 -13.812 1.00 73.62 101 THR A CA 1
ATOM 754 C C . THR A 1 101 ? 13.264 -0.146 -13.185 1.00 73.62 101 THR A C 1
ATOM 756 O O . THR A 1 101 ? 13.362 1.026 -12.837 1.00 73.62 101 THR A O 1
ATOM 759 N N . MET A 1 102 ? 14.300 -0.988 -13.143 1.00 74.50 102 MET A N 1
ATOM 760 C CA . MET A 1 102 ? 15.610 -0.611 -12.611 1.00 74.50 102 MET A CA 1
ATOM 761 C C . MET A 1 102 ? 16.256 0.542 -13.398 1.00 74.50 102 MET A C 1
ATOM 763 O O . MET A 1 102 ? 16.842 1.443 -12.806 1.00 74.50 102 MET A O 1
ATOM 767 N N . LYS A 1 103 ? 16.113 0.544 -14.731 1.00 78.94 103 LYS A N 1
ATOM 768 C CA . LYS A 1 103 ? 16.661 1.588 -15.610 1.00 78.94 103 LYS A CA 1
ATOM 769 C C . LYS A 1 103 ? 15.966 2.938 -15.401 1.00 78.94 103 LYS A C 1
ATOM 771 O O . LYS A 1 103 ? 16.626 3.965 -15.477 1.00 78.94 103 LYS A O 1
ATOM 776 N N . ALA A 1 104 ? 14.654 2.936 -15.176 1.00 80.56 104 ALA A N 1
ATOM 777 C CA . ALA A 1 104 ? 13.857 4.155 -15.051 1.00 80.56 104 ALA A CA 1
ATOM 778 C C . ALA A 1 104 ? 13.819 4.712 -13.619 1.00 80.56 104 ALA A C 1
ATOM 780 O O . ALA A 1 104 ? 13.760 5.923 -13.438 1.00 80.56 104 ALA A O 1
ATOM 781 N N . LEU A 1 105 ? 13.828 3.838 -12.608 1.00 83.75 105 LEU A N 1
ATOM 782 C CA . LEU A 1 105 ? 13.485 4.188 -11.225 1.00 83.75 105 LEU A CA 1
ATOM 783 C C . LEU A 1 105 ? 14.612 3.944 -10.215 1.00 83.75 105 LEU A C 1
ATOM 785 O O . LEU A 1 105 ? 14.448 4.286 -9.042 1.00 83.75 105 LEU A O 1
ATOM 789 N N . GLY A 1 106 ? 15.735 3.362 -10.650 1.00 81.56 106 GLY A N 1
ATOM 790 C CA . GLY A 1 106 ? 16.949 3.227 -9.841 1.00 81.56 106 GLY A CA 1
ATOM 791 C C . GLY A 1 106 ? 16.895 2.168 -8.734 1.00 81.56 106 GLY A C 1
ATOM 792 O O . GLY A 1 106 ? 17.839 2.072 -7.957 1.00 81.56 106 GLY A O 1
ATOM 793 N N . GLY A 1 107 ? 15.830 1.366 -8.651 1.00 83.25 107 GLY A N 1
ATOM 794 C CA . GLY A 1 107 ? 15.680 0.327 -7.632 1.00 83.25 107 GLY A CA 1
ATOM 795 C C . GLY A 1 107 ? 14.427 -0.527 -7.815 1.00 83.25 107 GLY A C 1
ATOM 796 O O . GLY A 1 107 ? 13.633 -0.303 -8.734 1.00 83.25 107 GLY A O 1
ATOM 797 N N . VAL A 1 108 ? 14.249 -1.505 -6.920 1.00 86.62 108 VAL A N 1
ATOM 798 C CA . VAL A 1 108 ? 13.001 -2.277 -6.804 1.00 86.62 108 VAL A CA 1
ATOM 799 C C . VAL A 1 108 ? 11.871 -1.330 -6.415 1.00 86.62 108 VAL A C 1
ATOM 801 O O . VAL A 1 108 ? 12.065 -0.416 -5.619 1.00 86.62 108 VAL A O 1
ATOM 804 N N . ARG A 1 109 ? 10.683 -1.549 -6.975 1.00 90.88 109 ARG A N 1
ATOM 805 C CA . ARG A 1 109 ? 9.455 -0.845 -6.596 1.00 90.88 109 ARG A CA 1
ATOM 806 C C . ARG A 1 109 ? 8.352 -1.851 -6.319 1.00 90.88 109 ARG A C 1
ATOM 808 O O . ARG A 1 109 ? 8.447 -3.006 -6.730 1.00 90.88 109 ARG A O 1
ATOM 815 N N . SER A 1 110 ? 7.302 -1.401 -5.646 1.00 91.06 110 SER A N 1
ATOM 816 C CA . SER A 1 110 ? 6.080 -2.187 -5.510 1.00 91.06 110 SER A CA 1
ATOM 817 C C . SER A 1 110 ? 5.253 -2.120 -6.792 1.00 91.06 110 SER A C 1
ATOM 819 O O . SER A 1 110 ? 5.194 -1.074 -7.440 1.00 91.06 110 SER A O 1
ATOM 821 N N . LYS A 1 111 ? 4.560 -3.213 -7.119 1.00 90.06 111 LYS A N 1
ATOM 822 C CA . LYS A 1 111 ? 3.370 -3.165 -7.980 1.00 90.06 111 LYS A CA 1
ATOM 823 C C . LYS A 1 111 ? 2.320 -2.235 -7.360 1.00 90.06 111 LYS A C 1
ATOM 825 O O . LYS A 1 111 ? 2.353 -1.999 -6.150 1.00 90.06 111 LYS A O 1
ATOM 830 N N . ARG A 1 112 ? 1.358 -1.750 -8.145 1.00 88.44 112 ARG A N 1
ATOM 831 C CA . ARG A 1 112 ? 0.145 -1.119 -7.603 1.00 88.44 112 ARG A CA 1
ATOM 832 C C . ARG A 1 112 ? -0.794 -2.199 -7.071 1.00 88.44 112 ARG A C 1
ATOM 834 O O . ARG A 1 112 ? -1.004 -3.223 -7.713 1.00 88.44 112 ARG A O 1
ATOM 841 N N . PHE A 1 113 ? -1.336 -1.990 -5.879 1.00 90.50 113 PHE A N 1
ATOM 842 C CA . PHE A 1 113 ? -2.264 -2.922 -5.250 1.00 90.50 113 PHE A CA 1
ATOM 843 C C . PHE A 1 113 ? -3.055 -2.222 -4.141 1.00 90.50 113 PHE A C 1
ATOM 845 O O . PHE A 1 113 ? -2.713 -1.118 -3.716 1.00 90.50 113 PHE A O 1
ATOM 852 N N . ALA A 1 114 ? -4.090 -2.892 -3.653 1.00 89.50 114 ALA A N 1
ATOM 853 C CA . ALA A 1 114 ? -4.827 -2.518 -2.463 1.00 89.50 114 ALA A CA 1
ATOM 854 C C . ALA A 1 114 ? -5.228 -3.766 -1.676 1.00 89.50 114 ALA A C 1
ATOM 856 O O . ALA A 1 114 ? -5.598 -4.795 -2.247 1.00 89.50 114 ALA A O 1
ATOM 857 N N . LEU A 1 115 ? -5.168 -3.658 -0.350 1.00 91.69 115 LEU A N 1
ATOM 858 C CA . LEU A 1 115 ? -5.547 -4.720 0.576 1.00 91.69 115 LEU A CA 1
ATOM 859 C C . LEU A 1 115 ? -6.656 -4.220 1.482 1.00 91.69 115 LEU A C 1
ATOM 861 O O . LEU A 1 115 ? -6.579 -3.112 2.009 1.00 91.69 115 LEU A O 1
ATOM 865 N N . TYR A 1 116 ? -7.645 -5.073 1.720 1.00 90.19 116 TYR A N 1
ATOM 866 C CA . TYR A 1 116 ? -8.529 -4.910 2.864 1.00 90.19 116 TYR A CA 1
ATOM 867 C C . TYR A 1 116 ? -8.064 -5.864 3.950 1.00 90.19 116 TYR A C 1
ATOM 869 O O . TYR A 1 116 ? -7.995 -7.076 3.726 1.00 90.19 116 TYR A O 1
ATOM 877 N N . VAL A 1 117 ? -7.723 -5.314 5.109 1.00 90.50 117 VAL A N 1
ATOM 878 C CA . VAL A 1 117 ? -7.219 -6.077 6.246 1.00 90.50 117 VAL A CA 1
ATOM 879 C C . VAL A 1 117 ? -8.114 -5.795 7.441 1.00 90.50 117 VAL A C 1
ATOM 881 O O . VAL A 1 117 ? -8.329 -4.639 7.793 1.00 90.50 117 VAL A O 1
ATOM 884 N N . ASP A 1 118 ? -8.632 -6.854 8.051 1.00 89.06 118 ASP A N 1
ATOM 885 C CA . ASP A 1 118 ? -9.469 -6.784 9.245 1.00 89.06 118 ASP A CA 1
ATOM 886 C C . ASP A 1 118 ? -8.810 -7.593 10.363 1.00 89.06 118 ASP A C 1
ATOM 888 O O . ASP A 1 118 ? -8.524 -8.783 10.200 1.00 89.06 118 ASP A O 1
ATOM 892 N N . ASN A 1 119 ? -8.543 -6.937 11.495 1.00 88.06 119 ASN A N 1
ATOM 893 C CA . ASN A 1 119 ? -7.891 -7.527 12.667 1.00 88.06 119 ASN A CA 1
ATOM 894 C C . ASN A 1 119 ? -6.582 -8.266 12.325 1.00 88.06 119 ASN A C 1
ATOM 896 O O . ASN A 1 119 ? -6.346 -9.392 12.770 1.00 88.06 119 ASN A O 1
ATOM 900 N N . GLY A 1 120 ? -5.744 -7.651 11.486 1.00 89.31 120 GLY A N 1
ATOM 901 C CA . GLY A 1 120 ? -4.475 -8.232 11.034 1.00 89.31 120 GLY A CA 1
ATOM 902 C C . GLY A 1 120 ? -4.604 -9.378 10.026 1.00 89.31 120 GLY A C 1
ATOM 903 O O . GLY A 1 120 ? -3.581 -9.938 9.639 1.00 89.31 120 GLY A O 1
ATOM 904 N N . VAL A 1 121 ? -5.815 -9.732 9.584 1.00 91.00 121 VAL A N 1
ATOM 905 C CA . VAL A 1 121 ? -6.064 -10.782 8.585 1.00 91.00 121 VAL A CA 1
ATOM 906 C C . VAL A 1 121 ? -6.500 -10.157 7.269 1.00 91.00 121 VAL A C 1
ATOM 908 O O . VAL A 1 121 ? -7.431 -9.356 7.220 1.00 91.00 121 VAL A O 1
ATOM 911 N N . ILE A 1 122 ? -5.842 -10.541 6.181 1.00 92.62 122 ILE A N 1
ATOM 912 C CA . ILE A 1 122 ? -6.145 -10.048 4.840 1.00 92.62 122 ILE A CA 1
ATOM 913 C C . ILE A 1 122 ? -7.479 -10.648 4.387 1.00 92.62 122 ILE A C 1
ATOM 915 O O . ILE A 1 122 ? -7.644 -11.865 4.341 1.00 92.62 122 ILE A O 1
ATOM 919 N N . LYS A 1 123 ? -8.446 -9.795 4.056 1.00 91.69 123 LYS A N 1
ATOM 920 C CA . LYS A 1 123 ? -9.798 -10.170 3.612 1.00 91.69 123 LYS A CA 1
ATOM 921 C C . LYS A 1 123 ? -10.009 -9.952 2.119 1.00 91.69 123 LYS A C 1
ATOM 923 O O . LYS A 1 123 ? -10.825 -10.639 1.517 1.00 91.69 123 LYS A O 1
ATOM 928 N N . HIS A 1 124 ? -9.265 -9.027 1.520 1.00 90.50 124 HIS A N 1
ATOM 929 C CA . HIS A 1 124 ? -9.286 -8.777 0.084 1.00 90.50 124 HIS A CA 1
ATOM 930 C C . HIS A 1 124 ? -7.891 -8.408 -0.414 1.00 90.50 124 HIS A C 1
ATOM 932 O O . HIS A 1 124 ? -7.148 -7.715 0.284 1.00 90.50 124 HIS A O 1
ATOM 938 N N . VAL A 1 125 ? -7.569 -8.857 -1.625 1.00 91.44 125 VAL A N 1
ATOM 939 C CA . VAL A 1 125 ? -6.322 -8.568 -2.331 1.00 91.44 125 VAL A CA 1
ATOM 940 C C . VAL A 1 125 ? -6.687 -8.133 -3.746 1.00 91.44 125 VAL A C 1
ATOM 942 O O . VAL A 1 125 ? -7.285 -8.911 -4.484 1.00 91.44 125 VAL A O 1
ATOM 945 N N . ALA A 1 126 ? -6.308 -6.916 -4.122 1.00 88.00 126 ALA A N 1
ATOM 946 C CA . ALA A 1 126 ? -6.409 -6.413 -5.487 1.00 88.00 126 ALA A CA 1
ATOM 947 C C . ALA A 1 126 ? -5.021 -5.970 -5.943 1.00 88.00 126 ALA A C 1
ATOM 949 O O . ALA A 1 126 ? -4.462 -5.046 -5.366 1.00 88.00 126 ALA A O 1
ATOM 950 N N . VAL A 1 127 ? -4.447 -6.627 -6.948 1.00 88.56 127 VAL A N 1
ATOM 951 C CA . VAL A 1 127 ? -3.101 -6.334 -7.468 1.00 88.56 127 VAL A CA 1
ATOM 952 C C . VAL A 1 127 ? -3.235 -5.965 -8.941 1.00 88.56 127 VAL A C 1
ATOM 954 O O . VAL A 1 127 ? -3.982 -6.627 -9.654 1.00 88.56 127 VAL A O 1
ATOM 957 N N . SER A 1 128 ? -2.532 -4.921 -9.377 1.00 82.25 128 SER A N 1
ATOM 958 C CA . SER A 1 128 ? -2.410 -4.541 -10.789 1.00 82.25 128 SER A CA 1
ATOM 959 C C . SER A 1 128 ? -1.358 -5.404 -11.503 1.00 82.25 128 SER A C 1
ATOM 961 O O . SER A 1 128 ? -0.409 -5.903 -10.884 1.00 82.25 128 SER A O 1
ATOM 963 N N . GLY A 1 129 ? -1.485 -5.570 -12.815 1.00 75.31 129 GLY A N 1
ATOM 964 C CA . GLY A 1 129 ? -0.650 -6.446 -13.638 1.00 75.31 129 GLY A CA 1
ATOM 965 C C . GLY A 1 129 ? -1.190 -7.875 -13.769 1.00 75.31 129 GLY A C 1
ATOM 966 O O . GLY A 1 129 ? -0.414 -8.795 -14.041 1.00 75.31 129 GLY A O 1
ATOM 967 N N . THR A 1 130 ? -2.485 -8.084 -13.533 1.00 69.56 130 THR A N 1
ATOM 968 C CA . THR A 1 130 ? -3.207 -9.310 -13.893 1.00 69.56 130 THR A CA 1
ATOM 969 C C . THR A 1 130 ? -3.489 -9.359 -15.404 1.00 69.56 130 THR A C 1
ATOM 971 O O . THR A 1 130 ? -3.496 -8.331 -16.080 1.00 69.56 130 THR A O 1
ATOM 974 N N . PRO A 1 131 ? -3.738 -10.546 -15.988 1.00 66.00 131 PRO A N 1
ATOM 975 C CA . PRO A 1 131 ? -4.154 -10.635 -17.390 1.00 66.00 131 PRO A CA 1
ATOM 976 C C . PRO A 1 131 ? -5.379 -9.763 -17.719 1.00 66.00 131 PRO A C 1
ATOM 978 O O . PRO A 1 131 ? -5.488 -9.256 -18.833 1.00 66.00 131 PRO A O 1
ATOM 981 N N . ASP A 1 132 ? -6.247 -9.537 -16.731 1.00 58.06 132 ASP A N 1
ATOM 982 C CA . ASP A 1 132 ? -7.500 -8.794 -16.867 1.00 58.06 132 ASP A CA 1
ATOM 983 C C . ASP A 1 132 ? -7.335 -7.264 -16.742 1.00 58.06 132 ASP A C 1
ATOM 985 O O . ASP A 1 132 ? -8.292 -6.527 -16.973 1.00 58.06 132 ASP A O 1
ATOM 989 N N . ASP A 1 133 ? -6.137 -6.762 -16.408 1.00 55.41 133 ASP A N 1
ATOM 990 C CA . ASP A 1 133 ? -5.849 -5.326 -16.233 1.00 55.41 133 ASP A CA 1
ATOM 991 C C . ASP A 1 133 ? -4.741 -4.798 -17.167 1.00 55.41 133 ASP A C 1
ATOM 993 O O . ASP A 1 133 ? -4.097 -3.783 -16.902 1.00 55.41 133 ASP A O 1
ATOM 997 N N . GLY A 1 134 ? -4.543 -5.471 -18.304 1.00 58.66 134 GLY A N 1
ATOM 998 C CA . GLY A 1 134 ? -3.587 -5.056 -19.335 1.00 58.66 134 GLY A CA 1
ATOM 999 C C . GLY A 1 134 ? -2.141 -5.458 -19.048 1.00 58.66 134 GLY A C 1
ATOM 1000 O O . GLY A 1 134 ? -1.245 -5.019 -19.769 1.00 58.66 134 GLY A O 1
ATOM 1001 N N . ALA A 1 135 ? -1.909 -6.298 -18.030 1.00 70.94 135 ALA A N 1
ATOM 1002 C CA . ALA A 1 135 ? -0.583 -6.743 -17.603 1.00 70.94 135 ALA A CA 1
ATOM 1003 C C . ALA A 1 135 ? 0.368 -5.581 -17.251 1.00 70.94 135 ALA A C 1
ATOM 1005 O O . ALA A 1 135 ? 1.590 -5.719 -17.359 1.00 70.94 135 ALA A O 1
ATOM 1006 N N . ASP A 1 136 ? -0.190 -4.449 -16.805 1.00 79.38 136 ASP A N 1
ATOM 1007 C CA . ASP A 1 136 ? 0.559 -3.283 -16.346 1.00 79.38 136 ASP A CA 1
ATOM 1008 C C . ASP A 1 136 ? 0.678 -3.289 -14.807 1.00 79.38 136 ASP A C 1
ATOM 1010 O O . ASP A 1 136 ? -0.253 -2.891 -14.101 1.00 79.38 136 ASP A O 1
ATOM 1014 N N . PRO A 1 137 ? 1.825 -3.717 -14.245 1.00 81.75 137 PRO A N 1
ATOM 1015 C CA . PRO A 1 137 ? 2.015 -3.777 -12.802 1.00 81.75 137 PRO A CA 1
ATOM 1016 C C . PRO A 1 137 ? 2.081 -2.405 -12.120 1.00 81.75 137 PRO A C 1
ATOM 1018 O O . PRO A 1 137 ? 1.936 -2.360 -10.894 1.00 81.75 137 PRO A O 1
ATOM 1021 N N . SER A 1 138 ? 2.307 -1.302 -12.850 1.00 80.25 138 SER A N 1
ATOM 1022 C CA . SER A 1 138 ? 2.205 0.044 -12.266 1.00 80.25 138 SER A CA 1
ATOM 1023 C C . SER A 1 138 ? 0.756 0.533 -12.223 1.00 80.25 138 SER A C 1
ATOM 1025 O O . SER A 1 138 ? 0.411 1.371 -11.387 1.00 80.25 138 SER A O 1
ATOM 1027 N N . GLY A 1 139 ? -0.106 -0.053 -13.058 1.00 78.31 139 GLY A N 1
ATOM 1028 C CA . GLY A 1 139 ? -1.528 0.247 -13.156 1.00 78.31 139 GLY A CA 1
ATOM 1029 C C . GLY A 1 139 ? -1.815 1.629 -13.743 1.00 78.31 139 GLY A C 1
ATOM 1030 O O . GLY A 1 139 ? -2.855 2.205 -13.420 1.00 78.31 139 GLY A O 1
ATOM 1031 N N . ASP A 1 140 ? -0.887 2.201 -14.509 1.00 79.50 140 ASP A N 1
ATOM 1032 C CA . ASP A 1 140 ? -0.972 3.563 -15.048 1.00 79.50 140 ASP A CA 1
ATOM 1033 C C . ASP A 1 140 ? -1.689 3.620 -16.396 1.00 79.50 140 ASP A C 1
ATOM 1035 O O . ASP A 1 140 ? -2.248 4.662 -16.754 1.00 79.50 140 ASP A O 1
ATOM 1039 N N . ALA A 1 141 ? -1.716 2.508 -17.133 1.00 78.81 141 ALA A N 1
ATOM 1040 C CA . ALA A 1 141 ? -2.530 2.397 -18.331 1.00 78.81 141 ALA A CA 1
ATOM 1041 C C . ALA A 1 141 ? -4.028 2.610 -18.005 1.00 78.81 141 ALA A C 1
ATOM 1043 O O . ALA A 1 141 ? -4.496 2.234 -16.924 1.00 78.81 141 ALA A O 1
ATOM 1044 N N . PRO A 1 142 ? -4.819 3.192 -18.929 1.00 77.81 142 PRO A N 1
ATOM 1045 C CA . PRO A 1 142 ? -6.250 3.386 -18.719 1.00 77.81 142 PRO A CA 1
ATOM 1046 C C . PRO A 1 142 ? -6.954 2.080 -18.320 1.00 77.81 142 PRO A C 1
ATOM 1048 O O . PRO A 1 142 ? -6.953 1.111 -19.073 1.00 77.81 142 PRO A O 1
ATOM 1051 N N . GLY A 1 143 ? -7.553 2.057 -17.127 1.00 71.94 143 GLY A N 1
ATOM 1052 C CA . GLY A 1 143 ? -8.256 0.888 -16.582 1.00 71.94 143 GLY A CA 1
ATOM 1053 C C . GLY A 1 143 ? -7.385 -0.110 -15.806 1.00 71.94 143 GLY A C 1
ATOM 1054 O O . GLY A 1 143 ? -7.940 -0.924 -15.070 1.00 71.94 143 GLY A O 1
ATOM 1055 N N . ALA A 1 144 ? -6.053 -0.009 -15.857 1.00 71.94 144 ALA A N 1
ATOM 1056 C CA . ALA A 1 144 ? -5.133 -0.963 -15.219 1.00 71.94 144 ALA A CA 1
ATOM 1057 C C . ALA A 1 144 ? -5.082 -0.878 -13.675 1.00 71.94 144 ALA A C 1
ATOM 1059 O O . ALA A 1 144 ? -4.438 -1.680 -12.995 1.00 71.94 144 ALA A O 1
ATOM 1060 N N . ASN A 1 145 ? -5.787 0.094 -13.092 1.00 72.75 145 ASN A N 1
ATOM 1061 C CA . ASN A 1 145 ? -5.981 0.249 -11.651 1.00 72.75 145 ASN A CA 1
ATOM 1062 C C . ASN A 1 145 ? -7.443 0.073 -11.219 1.00 72.75 145 ASN A C 1
ATOM 1064 O O . ASN A 1 145 ? -7.777 0.409 -10.085 1.00 72.75 145 ASN A O 1
ATOM 1068 N N . ALA A 1 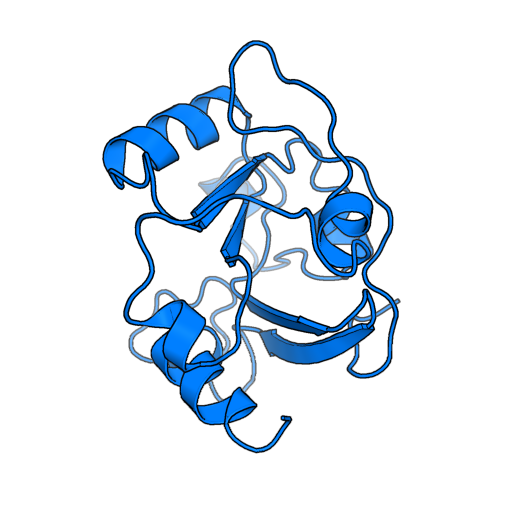146 ? -8.338 -0.414 -12.086 1.00 73.56 146 ALA A N 1
ATOM 1069 C CA . ALA A 1 146 ? -9.764 -0.470 -11.767 1.00 73.56 146 ALA A CA 1
ATOM 1070 C C . ALA A 1 146 ? -10.039 -1.264 -10.477 1.00 73.56 146 ALA A C 1
ATOM 1072 O O . ALA A 1 146 ? -10.809 -0.805 -9.633 1.00 73.56 146 ALA A O 1
ATOM 1073 N N . ASN A 1 147 ? -9.349 -2.393 -10.281 1.00 72.12 147 ASN A N 1
ATOM 1074 C CA . ASN A 1 147 ? -9.463 -3.255 -9.101 1.00 72.12 147 ASN A CA 1
ATOM 1075 C C . ASN A 1 147 ? -8.795 -2.673 -7.837 1.00 72.12 147 ASN A C 1
ATOM 1077 O O . ASN A 1 147 ? -9.305 -2.865 -6.736 1.00 72.12 147 ASN A O 1
ATOM 1081 N N . SER A 1 148 ? -7.677 -1.959 -7.987 1.00 75.25 148 SER A N 1
ATOM 1082 C CA . SER A 1 148 ? -6.850 -1.414 -6.902 1.00 75.25 148 SER A CA 1
ATOM 1083 C C . SER A 1 148 ? -7.164 0.052 -6.572 1.00 75.25 148 SER A C 1
ATOM 1085 O O . SER A 1 148 ? -6.651 0.595 -5.594 1.00 75.25 148 SER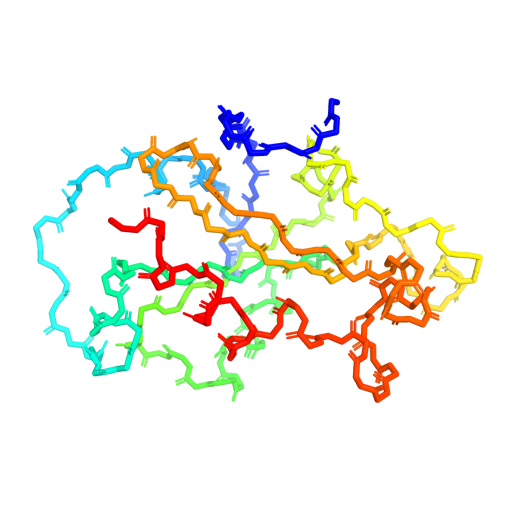 A O 1
ATOM 1087 N N . SER A 1 149 ? -8.038 0.695 -7.349 1.00 75.31 149 SER A N 1
ATOM 1088 C CA . SER A 1 149 ? -8.576 2.027 -7.075 1.00 75.31 149 SER A CA 1
ATOM 1089 C C . SER A 1 149 ? -9.463 2.032 -5.829 1.00 75.31 149 SER A C 1
ATOM 1091 O O . SER A 1 149 ? -10.088 1.028 -5.483 1.00 75.31 149 SER A O 1
ATOM 1093 N N . ALA A 1 150 ? -9.609 3.197 -5.189 1.00 72.25 150 ALA A N 1
ATOM 1094 C CA . ALA A 1 150 ? -10.514 3.351 -4.050 1.00 72.25 150 ALA A CA 1
ATOM 1095 C C . ALA A 1 150 ? -11.948 2.896 -4.383 1.00 72.25 150 ALA A C 1
ATOM 1097 O O . ALA A 1 150 ? -12.580 2.209 -3.585 1.00 72.25 150 ALA A O 1
ATOM 1098 N N . ALA A 1 151 ? -12.445 3.220 -5.582 1.00 71.56 151 ALA A N 1
ATOM 1099 C CA . ALA A 1 151 ? -13.771 2.805 -6.033 1.00 71.56 151 ALA A CA 1
ATOM 1100 C C . ALA A 1 151 ? -13.882 1.280 -6.201 1.00 71.56 151 ALA A C 1
ATOM 1102 O O . ALA A 1 151 ? -14.852 0.688 -5.722 1.00 71.56 151 ALA A O 1
ATOM 1103 N N . GLY A 1 152 ? -12.885 0.647 -6.828 1.00 71.88 152 GLY A N 1
ATOM 1104 C CA . GLY A 1 152 ? -12.831 -0.806 -7.006 1.00 71.88 152 GLY A CA 1
ATOM 1105 C C . GLY A 1 152 ? -12.792 -1.554 -5.678 1.00 71.88 152 GLY A C 1
ATOM 1106 O O . GLY A 1 152 ? -13.600 -2.454 -5.446 1.00 71.88 152 GLY A O 1
ATOM 1107 N N . VAL A 1 153 ? -11.936 -1.110 -4.758 1.00 75.62 153 VAL A N 1
ATOM 1108 C CA . VAL A 1 153 ? -11.819 -1.695 -3.416 1.00 75.62 153 VAL A CA 1
ATOM 1109 C C . VAL A 1 153 ? -13.119 -1.528 -2.638 1.00 75.62 153 VAL A C 1
ATOM 1111 O O . VAL A 1 153 ? -13.635 -2.500 -2.090 1.00 75.62 153 VAL A O 1
ATOM 1114 N N . LEU A 1 154 ? -13.697 -0.323 -2.615 1.00 75.56 154 LEU A N 1
ATOM 1115 C CA . LEU A 1 154 ? -14.963 -0.070 -1.923 1.00 75.56 154 LEU A CA 1
ATOM 1116 C C . LEU A 1 154 ? -16.109 -0.913 -2.490 1.00 75.56 154 LEU A C 1
ATOM 1118 O O . LEU A 1 154 ? -16.971 -1.347 -1.727 1.00 75.56 154 LEU A O 1
ATOM 1122 N N . ALA A 1 155 ? -16.139 -1.158 -3.802 1.00 78.69 155 ALA A N 1
ATOM 1123 C CA . ALA A 1 155 ? -17.106 -2.062 -4.414 1.00 78.69 155 ALA A CA 1
ATOM 1124 C C . ALA A 1 155 ? -16.885 -3.516 -3.965 1.00 78.69 155 ALA A C 1
ATOM 1126 O O . ALA A 1 155 ? -17.845 -4.171 -3.555 1.00 78.69 155 ALA A O 1
ATOM 1127 N N . ALA A 1 156 ? -15.637 -3.989 -3.967 1.00 79.56 156 ALA A N 1
ATOM 1128 C CA . ALA A 1 156 ? -15.286 -5.361 -3.609 1.00 79.56 156 ALA A CA 1
ATOM 1129 C C . ALA A 1 156 ? -15.552 -5.696 -2.131 1.00 79.56 156 ALA A C 1
ATOM 1131 O O . ALA A 1 156 ? -16.002 -6.796 -1.814 1.00 79.56 156 ALA A O 1
ATOM 1132 N N . ILE A 1 157 ? -15.326 -4.753 -1.211 1.00 79.00 157 ILE A N 1
ATOM 1133 C CA . ILE A 1 157 ? -15.475 -5.011 0.232 1.00 79.00 157 ILE A CA 1
ATOM 1134 C C . ILE A 1 157 ? -16.908 -4.851 0.752 1.00 79.00 157 ILE A C 1
ATOM 1136 O O . ILE A 1 157 ? -17.173 -5.189 1.904 1.00 79.00 157 ILE A O 1
ATOM 1140 N N . LYS A 1 158 ? -17.853 -4.339 -0.051 1.00 78.44 158 LYS A N 1
ATOM 1141 C CA . LYS A 1 158 ? -19.253 -4.148 0.381 1.00 78.44 158 LYS A CA 1
ATOM 1142 C C . LYS A 1 158 ? -19.915 -5.443 0.868 1.00 78.44 158 LYS A C 1
ATOM 1144 O O . LYS A 1 158 ? -20.762 -5.358 1.748 1.00 78.44 158 LYS A O 1
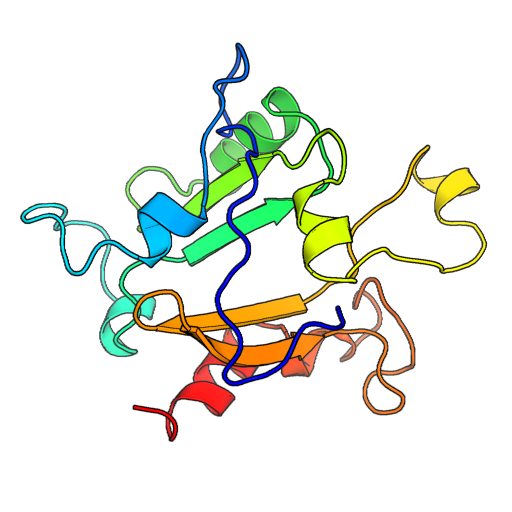ATOM 1149 N N . GLY A 1 159 ? -19.522 -6.598 0.326 1.00 70.00 159 GLY A N 1
ATOM 1150 C CA . GLY A 1 159 ? -20.046 -7.919 0.701 1.00 70.00 159 GLY A CA 1
ATOM 1151 C C . GLY A 1 159 ? -19.155 -8.741 1.640 1.00 70.00 159 GLY A C 1
ATOM 1152 O O . GLY A 1 159 ? -19.489 -9.884 1.921 1.00 70.00 159 GLY A O 1
ATOM 1153 N N . LEU A 1 160 ? -18.019 -8.196 2.092 1.00 70.81 160 LEU A N 1
ATOM 1154 C CA . LEU A 1 160 ? -17.075 -8.887 2.989 1.00 70.81 160 LEU A CA 1
ATOM 1155 C C . LEU A 1 160 ? -17.250 -8.500 4.467 1.00 70.81 160 LEU A C 1
ATOM 1157 O O . LEU A 1 160 ? -16.477 -8.958 5.309 1.00 70.81 160 LEU A O 1
ATOM 1161 N N . LYS A 1 161 ? -18.217 -7.625 4.752 1.00 59.25 161 LYS A N 1
ATOM 1162 C CA . LYS A 1 161 ? -18.544 -7.118 6.087 1.00 59.25 161 LYS A CA 1
ATOM 1163 C C . LYS A 1 161 ? -19.557 -7.993 6.800 1.00 59.25 161 LYS A C 1
ATOM 1165 O O . LYS A 1 161 ? -20.463 -8.503 6.106 1.00 59.25 161 LYS A O 1
#

Sequence (161 aa):
MAIAVGSKFPSVEVEKASWPPTPFNLADKIAMKKVPGYKKARDDVRNAGIDEVLVYCVNDAAVMEAWAKDQKIAGTNISFFADTTGALTKALDLEMKAAGTMKALGGVRSKRFALYVDNGVIKHVAVSGTPDDGADPSGDAPGANANSSAAGVLAAIKGLK